Protein AF-A5ZSA5-F1 (afdb_monomer_lite)

Foldseek 3Di:
DPQPDVVVVCPDPLNVVLVVLLVVLLVLLVVLQVLLLVLAPVSDHDCQLVVLQVLLVVLVVVLVVCSVPPDDPPDDNNRSNSVSSVSSSVSSVVSNVVSVVSSVVSVVVVVVVVVVVVVVVVVVVVVVVVVVLVVQFPFDDDPPDTDGDDD

pLDDT: mean 82.94, std 18.32, range [37.09, 98.56]

Organism: NCBI:txid411459

Structure (mmCIF, N/CA/C/O backbone):
data_AF-A5ZSA5-F1
#
_entry.id   AF-A5ZSA5-F1
#
loop_
_atom_site.group_PDB
_atom_site.id
_atom_site.type_symbol
_atom_site.label_atom_id
_atom_site.label_alt_id
_atom_site.label_comp_id
_atom_site.label_asym_id
_atom_site.label_entity_id
_atom_site.label_seq_id
_atom_site.pdbx_PDB_ins_code
_atom_site.Cartn_x
_atom_site.Cartn_y
_atom_site.Cartn_z
_atom_site.occupancy
_atom_site.B_iso_or_equiv
_atom_site.auth_seq_id
_atom_site.auth_comp_id
_atom_site.auth_asym_id
_atom_site.auth_atom_id
_atom_site.pdbx_PDB_model_num
ATOM 1 N N . MET A 1 1 ? -22.362 5.582 28.182 1.00 43.69 1 MET A N 1
ATOM 2 C CA . MET A 1 1 ? -21.193 4.735 27.861 1.00 43.69 1 MET A CA 1
ATOM 3 C C . MET A 1 1 ? -20.064 5.680 27.509 1.00 43.69 1 MET A C 1
ATOM 5 O O . MET A 1 1 ? -20.300 6.542 26.676 1.00 43.69 1 MET A O 1
ATOM 9 N N . ALA A 1 2 ? -18.918 5.617 28.188 1.00 45.12 2 ALA A N 1
ATOM 10 C CA . ALA A 1 2 ? -17.779 6.454 27.816 1.00 45.12 2 ALA A CA 1
ATOM 11 C C . ALA A 1 2 ? -17.328 6.040 26.408 1.00 45.12 2 ALA A C 1
ATOM 13 O O . ALA A 1 2 ? -17.006 4.870 26.205 1.00 45.12 2 ALA A O 1
ATOM 14 N N . GLU A 1 3 ? -17.380 6.958 25.442 1.00 54.03 3 GLU A N 1
ATOM 15 C CA . GLU A 1 3 ? -16.864 6.728 24.091 1.00 54.03 3 GLU A CA 1
ATOM 16 C C . GLU A 1 3 ? -15.389 6.335 24.206 1.00 54.03 3 GLU A C 1
ATOM 18 O O . GLU A 1 3 ? -14.533 7.151 24.555 1.00 54.03 3 GLU A O 1
ATOM 23 N N . GLN A 1 4 ? -15.078 5.060 23.969 1.00 64.31 4 GLN A N 1
ATOM 24 C CA . GLN A 1 4 ? -13.696 4.614 23.861 1.00 64.31 4 GLN A CA 1
ATOM 25 C C . GLN A 1 4 ? -13.100 5.250 22.607 1.00 64.31 4 GLN A C 1
ATOM 27 O O . GLN A 1 4 ? -13.328 4.820 21.477 1.00 64.31 4 GLN A O 1
ATOM 32 N N . ASN A 1 5 ? -12.363 6.333 22.821 1.00 73.69 5 ASN A N 1
ATOM 33 C CA . ASN A 1 5 ? -11.892 7.188 21.753 1.00 73.69 5 ASN A CA 1
ATOM 34 C C . ASN A 1 5 ? -10.641 6.588 21.081 1.00 73.69 5 ASN A C 1
ATOM 36 O O . ASN A 1 5 ? -9.590 6.464 21.712 1.00 73.69 5 ASN A O 1
ATOM 40 N N . VAL A 1 6 ? -10.743 6.246 19.790 1.00 77.88 6 VAL A N 1
ATOM 41 C CA . VAL A 1 6 ? -9.621 5.772 18.950 1.00 77.88 6 VAL A CA 1
ATOM 42 C C . VAL A 1 6 ? -8.420 6.720 19.017 1.00 77.88 6 VAL A C 1
ATOM 44 O O . VAL A 1 6 ? -7.280 6.258 19.019 1.00 77.88 6 VAL A O 1
ATOM 47 N N . PHE A 1 7 ? -8.648 8.029 19.147 1.00 78.94 7 PHE A N 1
ATOM 48 C CA . PHE A 1 7 ? -7.578 9.021 19.244 1.00 78.94 7 PHE A CA 1
ATOM 49 C C . PHE A 1 7 ? -6.711 8.847 20.499 1.00 78.94 7 PHE A C 1
ATOM 51 O O . PHE A 1 7 ? -5.515 9.119 20.449 1.00 78.94 7 PHE A O 1
ATOM 58 N N . ASN A 1 8 ? -7.261 8.319 21.598 1.00 81.00 8 ASN A N 1
ATOM 59 C CA . ASN A 1 8 ? -6.469 8.028 22.797 1.00 81.00 8 ASN A CA 1
ATOM 60 C C . ASN A 1 8 ? -5.537 6.831 22.564 1.00 81.00 8 ASN A C 1
ATOM 62 O O . ASN A 1 8 ? -4.396 6.833 23.015 1.00 81.00 8 ASN A O 1
ATOM 66 N N . LEU A 1 9 ? -5.997 5.828 21.811 1.00 77.75 9 LEU A N 1
ATOM 67 C CA . LEU A 1 9 ? -5.180 4.671 21.443 1.00 77.75 9 LEU A CA 1
ATOM 68 C C . LEU A 1 9 ? -4.085 5.019 20.436 1.00 77.75 9 LEU A C 1
ATOM 70 O O . LEU A 1 9 ? -3.051 4.366 20.428 1.00 77.75 9 LEU A O 1
ATOM 74 N N . MET A 1 10 ? -4.266 6.058 19.618 1.00 75.31 10 MET A N 1
ATOM 75 C CA . MET A 1 10 ? -3.209 6.541 18.721 1.00 75.31 10 MET A CA 1
ATOM 76 C C . MET A 1 10 ? -1.975 7.063 19.466 1.00 75.31 10 MET A C 1
ATOM 78 O O . MET A 1 10 ? -0.901 7.112 18.874 1.00 75.31 10 MET A O 1
ATOM 82 N N . GLN A 1 11 ? -2.109 7.427 20.746 1.00 79.50 11 GLN A N 1
ATOM 83 C CA . GLN A 1 11 ? -0.981 7.834 21.587 1.00 79.50 11 GLN A CA 1
ATOM 84 C C . GLN A 1 11 ? -0.196 6.646 22.162 1.00 79.50 11 GLN A C 1
ATOM 86 O O . GLN A 1 11 ? 0.865 6.846 22.742 1.00 79.50 11 GLN A O 1
ATOM 91 N N . ASN A 1 12 ? -0.691 5.413 22.013 1.00 88.19 12 ASN A N 1
ATOM 92 C CA . ASN A 1 12 ? 0.064 4.221 22.377 1.00 88.19 12 ASN A CA 1
ATOM 93 C C . ASN A 1 12 ? 1.220 4.005 21.385 1.00 88.19 12 ASN A C 1
ATOM 95 O O . ASN A 1 12 ? 1.003 4.042 20.174 1.00 88.19 12 ASN A O 1
ATOM 99 N N . ASP A 1 13 ? 2.420 3.722 21.895 1.00 88.75 13 ASP A N 1
ATOM 100 C CA . ASP A 1 13 ? 3.638 3.605 21.083 1.00 88.75 13 ASP A CA 1
ATOM 101 C C . ASP A 1 13 ? 3.539 2.547 19.972 1.00 88.75 13 ASP A C 1
ATOM 103 O O . ASP A 1 13 ? 3.973 2.780 18.841 1.00 88.75 13 ASP A O 1
ATOM 107 N N . GLU A 1 14 ? 2.943 1.387 20.261 1.00 92.06 14 GLU A N 1
ATOM 108 C CA . GLU A 1 14 ? 2.824 0.288 19.298 1.00 92.06 14 GLU A CA 1
ATOM 109 C C . GLU A 1 14 ? 1.824 0.631 18.184 1.00 92.06 14 GLU A C 1
ATOM 111 O O . GLU A 1 14 ? 2.122 0.492 16.993 1.00 92.06 14 GLU A O 1
ATOM 116 N N . ILE A 1 15 ? 0.651 1.137 18.566 1.00 92.62 15 ILE A N 1
ATOM 117 C CA . ILE A 1 15 ? -0.396 1.570 17.634 1.00 92.62 15 ILE A CA 1
ATOM 118 C C . ILE A 1 15 ? 0.087 2.751 16.786 1.00 92.62 15 ILE A C 1
ATOM 120 O O . ILE A 1 15 ? -0.068 2.745 15.561 1.00 92.62 15 ILE A O 1
ATOM 124 N N . GLY A 1 16 ? 0.716 3.745 17.413 1.00 91.88 16 GLY A N 1
ATOM 125 C CA . GLY A 1 16 ? 1.298 4.903 16.742 1.00 91.88 16 GLY A CA 1
ATOM 126 C C . GLY A 1 16 ? 2.373 4.505 15.728 1.00 91.88 16 GLY A C 1
ATOM 127 O O . GLY A 1 16 ? 2.411 5.041 14.617 1.00 91.88 16 GLY A O 1
ATOM 128 N N . LEU A 1 17 ? 3.201 3.506 16.051 1.00 93.81 17 LEU A N 1
ATOM 129 C CA . LEU A 1 17 ? 4.189 2.965 15.119 1.00 93.81 17 LEU A CA 1
ATOM 130 C C . LEU A 1 17 ? 3.536 2.293 13.902 1.00 93.81 17 LEU A C 1
ATOM 132 O O . LEU A 1 17 ? 4.019 2.476 12.782 1.00 93.81 17 LEU A O 1
ATOM 136 N N . LEU A 1 18 ? 2.448 1.538 14.085 1.00 95.12 18 LEU A N 1
ATOM 137 C CA . LEU A 1 18 ? 1.712 0.920 12.975 1.00 95.12 18 LEU A CA 1
ATOM 138 C C . LEU A 1 18 ? 1.104 1.972 12.043 1.00 95.12 18 LEU A C 1
ATOM 140 O O . LEU A 1 18 ? 1.307 1.898 10.830 1.00 95.12 18 LEU A O 1
ATOM 144 N N . TRP A 1 19 ? 0.448 2.995 12.596 1.00 93.81 19 TRP A N 1
ATOM 145 C CA . TRP A 1 19 ? -0.047 4.133 11.815 1.00 93.81 19 TRP A CA 1
ATOM 146 C C . TRP A 1 19 ? 1.063 4.802 11.016 1.00 93.81 19 TRP A C 1
ATOM 148 O O . TRP A 1 19 ? 0.891 5.094 9.830 1.00 93.81 19 TRP A O 1
ATOM 158 N N . LYS A 1 20 ? 2.224 4.996 11.653 1.00 94.56 20 LYS A N 1
ATOM 159 C CA . LYS A 1 20 ? 3.392 5.579 11.001 1.00 94.56 20 LYS A CA 1
ATOM 160 C C . LYS A 1 20 ? 3.852 4.759 9.806 1.00 94.56 20 LYS A C 1
ATOM 162 O O . LYS A 1 20 ? 4.056 5.311 8.728 1.00 94.56 20 LYS A O 1
ATOM 167 N N . LYS A 1 21 ? 3.970 3.445 9.981 1.00 96.56 21 LYS A N 1
ATOM 168 C CA . LYS A 1 21 ? 4.345 2.529 8.900 1.00 96.56 21 LYS A CA 1
ATOM 169 C C . LYS A 1 21 ? 3.342 2.569 7.746 1.00 96.56 21 LYS A C 1
ATOM 171 O O . LYS A 1 21 ? 3.770 2.658 6.600 1.00 96.56 21 LYS A O 1
ATOM 176 N N . ILE A 1 22 ? 2.041 2.561 8.045 1.00 97.50 22 ILE A N 1
ATOM 177 C CA . ILE A 1 22 ? 0.961 2.620 7.048 1.00 97.50 22 ILE A CA 1
ATOM 178 C C . ILE A 1 22 ? 1.081 3.876 6.184 1.00 97.50 22 ILE A C 1
ATOM 180 O O . ILE A 1 22 ? 1.236 3.760 4.971 1.00 97.50 22 ILE A O 1
ATOM 184 N N . TYR A 1 23 ? 1.077 5.078 6.777 1.00 95.38 23 TYR A N 1
ATOM 185 C CA . TYR A 1 23 ? 1.074 6.296 5.959 1.00 95.38 23 TYR A CA 1
ATOM 186 C C . TYR A 1 23 ? 2.393 6.488 5.199 1.00 95.38 23 TYR A C 1
ATOM 188 O O . TYR A 1 23 ? 2.390 7.017 4.088 1.00 95.38 23 TYR A O 1
ATOM 196 N N . GLN A 1 24 ? 3.529 6.081 5.780 1.00 97.38 24 GLN A N 1
ATOM 197 C CA . GLN A 1 24 ? 4.828 6.186 5.112 1.00 97.38 24 GLN A CA 1
ATOM 198 C C . GLN A 1 24 ? 4.891 5.277 3.888 1.00 97.38 24 GLN A C 1
ATOM 200 O O . GLN A 1 24 ? 5.410 5.680 2.845 1.00 97.38 24 GLN A O 1
ATOM 205 N N . LEU A 1 25 ? 4.366 4.059 4.015 1.00 97.75 25 LEU A N 1
ATOM 206 C CA . LEU A 1 25 ? 4.335 3.100 2.924 1.00 97.75 25 LEU A CA 1
ATOM 207 C C . LEU A 1 25 ? 3.351 3.526 1.836 1.00 97.75 25 LEU A C 1
ATOM 209 O O . LEU A 1 25 ? 3.712 3.504 0.663 1.00 97.75 25 LEU A O 1
ATOM 213 N N . HIS A 1 26 ? 2.180 4.028 2.224 1.00 98.06 26 HIS A N 1
ATOM 214 C CA . HIS A 1 26 ? 1.196 4.584 1.301 1.00 98.06 26 HIS A CA 1
ATOM 215 C C . HIS A 1 26 ? 1.781 5.722 0.454 1.00 98.06 26 HIS A C 1
ATOM 217 O O . HIS A 1 26 ? 1.684 5.707 -0.772 1.00 98.06 26 HIS A O 1
ATOM 223 N N . GLN A 1 27 ? 2.458 6.691 1.085 1.00 97.50 27 GLN A N 1
ATOM 224 C CA . GLN A 1 27 ? 3.083 7.807 0.364 1.00 97.50 27 GLN A CA 1
ATOM 225 C C . GLN A 1 27 ? 4.126 7.329 -0.651 1.00 97.50 27 GLN A C 1
ATOM 227 O O . GLN A 1 27 ? 4.131 7.793 -1.790 1.00 97.50 27 GLN A O 1
ATOM 232 N N . LYS A 1 28 ? 4.988 6.382 -0.261 1.00 97.00 28 LYS A N 1
ATOM 233 C CA . LYS A 1 28 ? 5.992 5.810 -1.170 1.00 97.00 28 LYS A CA 1
ATOM 234 C C . LYS A 1 28 ? 5.350 5.051 -2.327 1.00 97.00 28 LYS A C 1
ATOM 236 O O . LYS A 1 28 ? 5.752 5.245 -3.469 1.00 97.00 28 LYS A O 1
ATOM 241 N N . THR A 1 29 ? 4.346 4.229 -2.033 1.00 97.44 29 THR A N 1
ATOM 242 C CA . THR A 1 29 ? 3.610 3.452 -3.038 1.00 97.44 29 THR A CA 1
ATOM 243 C C . THR A 1 29 ? 2.954 4.373 -4.054 1.00 97.44 29 THR A C 1
ATOM 245 O O . THR A 1 29 ? 3.126 4.172 -5.249 1.00 97.44 29 THR A O 1
ATOM 248 N N . LYS A 1 30 ? 2.305 5.451 -3.600 1.00 95.62 30 LYS A N 1
ATOM 249 C CA . LYS A 1 30 ? 1.691 6.447 -4.482 1.00 95.62 30 LYS A CA 1
ATOM 250 C C . LYS A 1 30 ? 2.700 7.108 -5.422 1.00 95.62 30 LYS A C 1
ATOM 252 O O . LYS A 1 30 ? 2.401 7.273 -6.597 1.00 95.62 30 LYS A O 1
ATOM 257 N N . ILE A 1 31 ? 3.887 7.466 -4.924 1.00 96.06 31 ILE A N 1
ATOM 258 C CA . ILE A 1 31 ? 4.955 8.023 -5.770 1.00 96.06 31 ILE A CA 1
ATOM 259 C C . ILE A 1 31 ? 5.342 7.011 -6.852 1.00 96.06 31 ILE A C 1
ATOM 261 O O . ILE A 1 31 ? 5.385 7.364 -8.024 1.00 96.06 31 ILE A O 1
ATOM 265 N N . TYR A 1 32 ? 5.576 5.751 -6.477 1.00 95.62 32 TYR A N 1
ATOM 266 C CA . TYR A 1 32 ? 5.956 4.714 -7.439 1.00 95.62 32 TYR A CA 1
ATOM 267 C C . TYR A 1 32 ? 4.852 4.419 -8.450 1.00 95.62 32 TYR A C 1
ATOM 269 O O . TYR A 1 32 ? 5.163 4.197 -9.614 1.00 95.62 32 TYR A O 1
ATOM 277 N N . LEU A 1 33 ? 3.588 4.445 -8.024 1.00 94.38 33 LEU A N 1
ATOM 278 C CA . LEU A 1 33 ? 2.442 4.179 -8.883 1.00 94.38 33 LEU A CA 1
ATOM 279 C C . LEU A 1 33 ? 2.321 5.251 -9.963 1.00 94.38 33 LEU A C 1
ATOM 281 O O . LEU A 1 33 ? 2.298 4.912 -11.138 1.00 94.38 33 LEU A O 1
ATOM 285 N N . LEU A 1 34 ? 2.359 6.528 -9.570 1.00 92.88 34 LEU A N 1
ATOM 286 C CA . LEU A 1 34 ? 2.307 7.651 -10.509 1.00 92.88 34 LEU A CA 1
ATOM 287 C C . LEU A 1 34 ? 3.482 7.611 -11.492 1.00 92.88 34 LEU A C 1
ATOM 289 O O . LEU A 1 34 ? 3.291 7.727 -12.697 1.00 92.88 34 LEU A O 1
ATOM 293 N N . THR A 1 35 ? 4.700 7.370 -10.997 1.00 93.94 35 THR A N 1
ATOM 294 C CA . THR A 1 35 ? 5.876 7.236 -11.868 1.00 93.94 35 THR A CA 1
ATOM 295 C C . THR A 1 35 ? 5.753 6.040 -12.818 1.00 93.94 35 THR A C 1
ATOM 297 O O . THR A 1 35 ? 6.177 6.117 -13.968 1.00 93.94 35 THR A O 1
ATOM 300 N N . ALA A 1 36 ? 5.186 4.921 -12.367 1.00 92.88 36 ALA A N 1
ATOM 301 C CA . ALA A 1 36 ? 4.992 3.747 -13.210 1.00 92.88 36 ALA A CA 1
ATOM 302 C C . ALA A 1 36 ? 3.933 3.983 -14.296 1.00 92.88 36 ALA A C 1
ATOM 304 O O . ALA A 1 36 ? 4.159 3.560 -15.429 1.00 92.88 36 ALA A O 1
ATOM 305 N N . GLU A 1 37 ? 2.842 4.683 -13.968 1.00 91.25 37 GLU A N 1
ATOM 306 C CA . GLU A 1 37 ? 1.796 5.106 -14.907 1.00 91.25 37 GLU A CA 1
ATOM 307 C C . GLU A 1 37 ? 2.365 6.038 -15.985 1.00 91.25 37 GLU A C 1
ATOM 309 O O . GLU A 1 37 ? 2.190 5.765 -17.173 1.00 91.25 37 GLU A O 1
ATOM 314 N N . GLU A 1 38 ? 3.123 7.068 -15.592 1.00 90.44 38 GLU A N 1
ATOM 315 C CA . GLU A 1 38 ? 3.771 8.028 -16.504 1.00 90.44 38 GLU A CA 1
ATOM 316 C C . GLU A 1 38 ? 4.733 7.366 -17.503 1.00 90.44 38 GLU A C 1
ATOM 318 O O . GLU A 1 38 ? 4.873 7.819 -18.638 1.00 90.44 38 GLU A O 1
ATOM 323 N N . ILE A 1 39 ? 5.431 6.311 -17.072 1.00 90.44 39 ILE A N 1
ATOM 324 C CA . ILE A 1 39 ? 6.447 5.610 -17.872 1.00 90.44 39 ILE A CA 1
ATOM 325 C C . ILE A 1 39 ? 5.834 4.474 -18.712 1.00 90.44 39 ILE A C 1
ATOM 327 O O . ILE A 1 39 ? 6.482 3.960 -19.630 1.00 90.44 39 ILE A O 1
ATOM 331 N N . SER A 1 40 ? 4.608 4.049 -18.405 1.00 87.81 40 SER A N 1
ATOM 332 C CA . SER A 1 40 ? 3.923 3.008 -19.168 1.00 87.81 40 SER A CA 1
ATOM 333 C C . SER A 1 40 ? 3.555 3.523 -20.565 1.00 87.81 40 SER A C 1
ATOM 335 O O . SER A 1 40 ? 2.972 4.594 -20.713 1.00 87.81 40 SER A O 1
ATOM 337 N N . GLU A 1 41 ? 3.897 2.769 -21.614 1.00 71.19 41 GLU A N 1
ATOM 338 C CA . GLU A 1 41 ? 3.744 3.238 -23.003 1.00 71.19 41 GLU A CA 1
ATOM 339 C C . GLU A 1 41 ? 2.281 3.500 -23.399 1.00 71.19 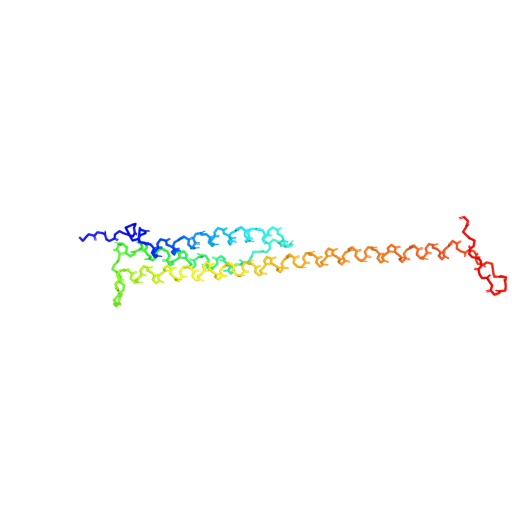41 GLU A C 1
ATOM 341 O O . GLU A 1 41 ? 2.014 4.388 -24.207 1.00 71.19 41 GLU A O 1
ATOM 346 N N . ASN A 1 42 ? 1.335 2.765 -22.803 1.00 76.81 42 ASN A N 1
ATOM 347 C CA . ASN A 1 42 ? -0.094 2.869 -23.109 1.00 76.81 42 ASN A CA 1
ATOM 348 C C . ASN A 1 42 ? -0.894 3.667 -22.065 1.00 76.81 42 ASN A C 1
ATOM 350 O O . ASN A 1 42 ? -2.113 3.770 -22.194 1.00 76.81 42 ASN A O 1
ATOM 354 N N . GLY A 1 43 ? -0.247 4.196 -21.019 1.00 69.31 43 GLY A N 1
ATOM 355 C CA . GLY A 1 43 ? -0.963 4.750 -19.864 1.00 69.31 43 GLY A CA 1
ATOM 356 C C . GLY A 1 43 ? -1.783 3.692 -19.114 1.00 69.31 43 GLY A C 1
ATOM 357 O O . GLY A 1 43 ? -2.840 4.003 -18.564 1.00 69.31 43 GLY A O 1
ATOM 358 N N . ASP A 1 44 ? -1.334 2.434 -19.140 1.00 76.75 44 ASP A N 1
ATOM 359 C CA . ASP A 1 44 ? -2.011 1.327 -18.470 1.00 76.75 44 ASP A CA 1
ATOM 360 C C . ASP A 1 44 ? -1.948 1.538 -16.954 1.00 76.75 44 ASP A C 1
ATOM 362 O O . ASP A 1 44 ? -0.877 1.768 -16.400 1.00 76.75 44 ASP A O 1
ATOM 366 N N . ALA A 1 45 ? -3.084 1.420 -16.266 1.00 78.75 45 ALA A N 1
ATOM 367 C CA . ALA A 1 45 ? -3.137 1.492 -14.809 1.00 78.75 45 ALA A CA 1
ATOM 368 C C . ALA A 1 45 ? -3.153 0.084 -14.203 1.00 78.75 45 ALA A C 1
ATOM 370 O O . ALA A 1 45 ? -4.018 -0.742 -14.521 1.00 78.75 45 ALA A O 1
ATOM 371 N N . LEU A 1 46 ? -2.235 -0.194 -13.275 1.00 86.38 46 LEU A N 1
ATOM 372 C CA . LEU A 1 46 ? -2.275 -1.435 -12.510 1.00 86.38 46 LEU A CA 1
ATOM 373 C C . LEU A 1 46 ? -3.349 -1.329 -11.417 1.00 86.38 46 LEU A C 1
ATOM 375 O O . LEU A 1 46 ? -3.178 -0.662 -10.401 1.00 86.38 46 LEU A O 1
ATOM 379 N N . ILE A 1 47 ? -4.472 -2.021 -11.615 1.00 91.81 47 ILE A N 1
ATOM 380 C CA . ILE A 1 47 ? -5.627 -1.972 -10.695 1.00 91.81 47 ILE A CA 1
ATOM 381 C C . ILE A 1 47 ? -5.317 -2.630 -9.340 1.00 91.81 47 ILE A C 1
ATOM 383 O O . ILE A 1 47 ? -5.923 -2.293 -8.322 1.00 91.81 47 ILE A O 1
ATOM 387 N N . GLN A 1 48 ? -4.376 -3.573 -9.307 1.00 93.88 48 GLN A N 1
ATOM 388 C CA . GLN A 1 48 ? -4.105 -4.388 -8.127 1.00 93.88 48 GLN A CA 1
ATOM 389 C C . GLN A 1 48 ? -3.639 -3.553 -6.905 1.00 93.88 48 GLN A C 1
ATOM 391 O O . GLN A 1 48 ? -4.283 -3.669 -5.861 1.00 93.88 48 GLN A O 1
ATOM 396 N N . PRO A 1 49 ? -2.661 -2.627 -7.006 1.00 95.19 49 PRO A N 1
ATOM 397 C CA . PRO A 1 49 ? -2.344 -1.679 -5.933 1.00 95.19 49 PRO A CA 1
ATOM 398 C C . PRO A 1 49 ? -3.540 -0.855 -5.439 1.00 95.19 49 PRO A C 1
ATOM 400 O O . PRO A 1 49 ? -3.704 -0.666 -4.235 1.00 95.19 49 PRO A O 1
ATOM 403 N N . LEU A 1 50 ? -4.422 -0.404 -6.341 1.00 93.69 50 LEU A N 1
ATOM 404 C CA . LEU A 1 50 ? -5.613 0.373 -5.970 1.00 93.69 50 LEU A CA 1
ATOM 405 C C . LEU A 1 50 ? -6.606 -0.458 -5.151 1.00 93.69 50 LEU A C 1
ATOM 407 O O . LEU A 1 50 ? -7.183 0.032 -4.178 1.00 93.69 50 LEU A O 1
ATOM 411 N N . LYS A 1 51 ? -6.793 -1.729 -5.523 1.00 96.50 51 LYS A N 1
ATOM 412 C CA . LYS A 1 51 ? -7.603 -2.678 -4.753 1.00 96.50 51 LYS A CA 1
ATOM 413 C C . LYS A 1 51 ? -7.023 -2.873 -3.350 1.00 96.50 51 LYS A C 1
ATOM 415 O O . LYS A 1 51 ? -7.775 -2.821 -2.383 1.00 96.50 51 LYS A O 1
ATOM 420 N N . GLU A 1 52 ? -5.712 -3.065 -3.231 1.00 98.12 52 GLU A N 1
ATOM 421 C CA . GLU A 1 52 ? -5.066 -3.249 -1.928 1.00 98.12 52 GLU A CA 1
ATOM 422 C C . GLU A 1 52 ? -5.154 -1.975 -1.061 1.00 98.12 52 GLU A C 1
ATOM 424 O O . GLU A 1 52 ? -5.474 -2.073 0.121 1.00 98.12 52 GLU A O 1
ATOM 429 N N . HIS A 1 53 ? -5.001 -0.772 -1.629 1.00 97.19 53 HIS A N 1
ATOM 430 C CA . HIS A 1 53 ? -5.249 0.483 -0.900 1.00 97.19 53 HIS A CA 1
ATOM 431 C C . HIS A 1 53 ? -6.696 0.606 -0.403 1.00 97.19 53 HIS A C 1
ATOM 433 O O . HIS A 1 53 ? -6.926 1.052 0.723 1.00 97.19 53 HIS A O 1
ATOM 439 N N . ARG A 1 54 ? -7.681 0.188 -1.209 1.00 97.50 54 ARG A N 1
ATOM 440 C CA . ARG A 1 54 ? -9.086 0.142 -0.777 1.00 97.50 54 ARG A CA 1
ATOM 441 C C . ARG A 1 54 ? -9.269 -0.822 0.396 1.00 97.50 54 ARG A C 1
ATOM 443 O O . ARG A 1 54 ? -9.888 -0.452 1.387 1.00 97.50 54 ARG A O 1
ATOM 450 N N . ASP A 1 55 ? -8.713 -2.027 0.310 1.00 98.31 55 ASP A N 1
ATOM 451 C CA . ASP A 1 55 ? -8.833 -3.023 1.379 1.00 98.31 55 ASP A CA 1
ATOM 452 C C . ASP A 1 55 ? -8.138 -2.541 2.675 1.00 98.31 55 ASP A C 1
ATOM 454 O O . ASP A 1 55 ? -8.661 -2.733 3.777 1.00 98.31 55 ASP A O 1
ATOM 458 N N . ALA A 1 56 ? -7.007 -1.830 2.565 1.00 98.31 56 ALA A N 1
ATOM 459 C CA . ALA A 1 56 ? -6.368 -1.157 3.699 1.00 98.31 56 ALA A CA 1
ATOM 460 C C . ALA A 1 56 ? -7.276 -0.080 4.318 1.00 98.31 56 ALA A C 1
ATOM 462 O O . ALA A 1 56 ? -7.435 -0.020 5.543 1.00 98.31 56 ALA A O 1
ATOM 463 N N . TYR A 1 57 ? -7.901 0.745 3.475 1.00 97.88 57 TYR A N 1
ATOM 464 C CA . TYR A 1 57 ? -8.844 1.774 3.902 1.00 97.88 57 TYR A CA 1
ATOM 465 C C . TYR A 1 57 ? -10.067 1.177 4.610 1.00 97.88 57 TYR A C 1
ATOM 467 O O . TYR A 1 57 ? -10.461 1.678 5.662 1.00 97.88 57 TYR A O 1
ATOM 475 N N . ASP A 1 58 ? -10.612 0.061 4.126 1.00 98.06 58 ASP A N 1
ATOM 476 C CA . ASP A 1 58 ? -11.732 -0.627 4.776 1.00 98.06 58 ASP A CA 1
ATOM 477 C C . ASP A 1 58 ? -11.384 -1.071 6.204 1.00 98.06 58 ASP A C 1
ATOM 479 O O . ASP A 1 58 ? -12.200 -0.942 7.123 1.00 98.06 58 ASP A O 1
ATOM 483 N N . HIS A 1 59 ? -10.160 -1.555 6.432 1.00 97.38 59 HIS A N 1
ATOM 484 C CA . HIS A 1 59 ? -9.683 -1.877 7.779 1.00 97.38 59 HIS A CA 1
ATOM 485 C C . HIS A 1 59 ? -9.574 -0.643 8.679 1.00 97.38 59 HIS A C 1
ATOM 487 O O . HIS A 1 59 ? -9.959 -0.705 9.850 1.00 97.38 59 HIS A O 1
ATOM 493 N N . ILE A 1 60 ? -9.124 0.488 8.135 1.00 95.38 60 ILE A N 1
ATOM 494 C CA . ILE A 1 60 ? -9.095 1.770 8.847 1.00 95.38 60 ILE A CA 1
ATOM 495 C C . ILE A 1 60 ? -10.516 2.224 9.205 1.00 95.38 60 ILE A C 1
ATOM 497 O O . ILE A 1 60 ? -10.784 2.571 10.354 1.00 95.38 60 ILE A O 1
ATOM 501 N N . VAL A 1 61 ? -11.463 2.159 8.271 1.00 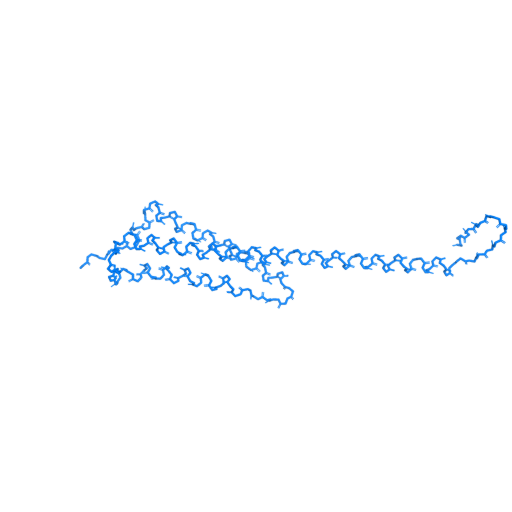94.94 61 VAL A N 1
ATOM 502 C CA . VAL A 1 61 ? -12.862 2.531 8.527 1.00 94.94 61 VAL A CA 1
ATOM 503 C C . VAL A 1 61 ? -13.486 1.638 9.604 1.00 94.94 61 VAL A C 1
ATOM 505 O O . VAL A 1 61 ? -14.222 2.137 10.454 1.00 94.94 61 VAL A O 1
ATOM 508 N N . ARG A 1 62 ? -13.158 0.339 9.650 1.00 93.38 62 ARG A N 1
ATOM 509 C CA . ARG A 1 62 ? -13.637 -0.582 10.704 1.00 93.38 62 ARG A CA 1
ATOM 510 C C . ARG A 1 62 ? -13.174 -0.189 12.109 1.00 93.38 62 ARG A C 1
ATOM 512 O O . ARG A 1 62 ? -13.948 -0.360 13.049 1.00 93.38 62 ARG A O 1
ATOM 519 N N . ILE A 1 63 ? -11.960 0.345 12.248 1.00 92.38 63 ILE A N 1
ATOM 520 C CA . ILE A 1 63 ? -11.418 0.873 13.514 1.00 92.38 63 ILE A CA 1
ATOM 521 C C . ILE A 1 63 ? -12.246 2.071 13.986 1.00 92.38 63 ILE A C 1
ATOM 523 O O . ILE A 1 63 ? -12.655 2.140 15.143 1.00 92.38 63 ILE A O 1
ATOM 527 N N . PHE A 1 64 ? -12.549 3.005 13.085 1.00 90.12 64 PHE A N 1
ATOM 528 C CA . PHE A 1 64 ? -13.375 4.160 13.435 1.00 90.12 64 PHE A CA 1
ATOM 529 C C . PHE A 1 64 ? -14.835 3.776 13.671 1.00 90.12 64 PHE A C 1
ATOM 531 O O . PHE A 1 64 ? -15.469 4.325 14.561 1.00 90.12 64 PHE A O 1
ATOM 538 N N . ALA A 1 65 ? -15.372 2.790 12.953 1.00 89.88 65 ALA A N 1
ATOM 539 C CA . ALA A 1 65 ? -16.730 2.306 13.180 1.00 89.88 65 ALA A CA 1
ATOM 540 C C . ALA A 1 65 ? -16.907 1.663 14.568 1.00 89.88 65 ALA A C 1
ATOM 542 O O . ALA A 1 65 ? -18.004 1.728 15.125 1.00 89.88 65 ALA A O 1
ATOM 543 N N . SER A 1 66 ? -15.854 1.082 15.159 1.00 87.50 66 SER A N 1
ATOM 544 C CA . S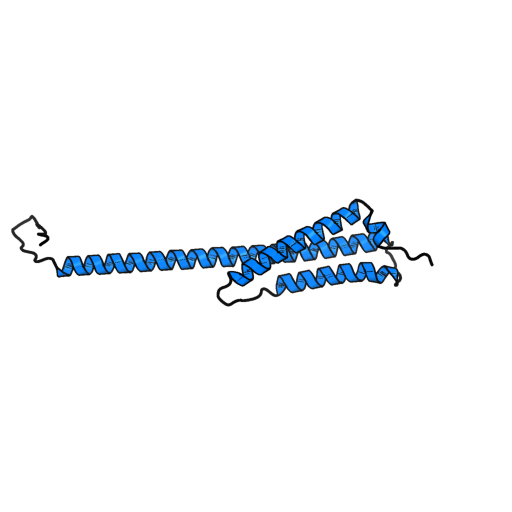ER A 1 66 ? -15.929 0.508 16.510 1.00 87.50 66 SER A CA 1
ATOM 545 C C . SER A 1 66 ? -16.019 1.538 17.642 1.00 87.50 66 SER A C 1
ATOM 547 O O . SER A 1 66 ? -16.238 1.147 18.781 1.00 87.50 66 SER A O 1
ATOM 549 N N . THR A 1 67 ? -15.917 2.845 17.367 1.00 83.56 67 THR A N 1
ATOM 550 C CA . THR A 1 67 ? -16.223 3.875 18.383 1.00 83.56 67 THR A CA 1
ATOM 551 C C . THR A 1 67 ? -17.719 3.968 18.674 1.00 83.56 67 THR A C 1
ATOM 553 O O . THR A 1 67 ? -18.117 4.292 19.789 1.00 83.56 67 THR A O 1
ATOM 556 N N . THR A 1 68 ? -18.551 3.663 17.674 1.00 81.06 68 THR A N 1
ATOM 557 C CA . THR A 1 68 ? -20.020 3.731 17.756 1.00 81.06 68 THR A CA 1
ATOM 558 C C . THR A 1 68 ? -20.667 2.350 17.839 1.00 81.06 68 THR A C 1
ATOM 560 O O . THR A 1 68 ? -21.804 2.225 18.294 1.00 81.06 68 THR A O 1
ATOM 563 N N . LYS A 1 69 ? -19.957 1.298 17.413 1.00 78.94 69 LYS A N 1
ATOM 564 C CA . LYS A 1 69 ? -20.424 -0.094 17.405 1.00 78.94 69 LYS A CA 1
ATOM 565 C C . LYS A 1 69 ? -19.625 -0.948 18.383 1.00 78.94 69 LYS A C 1
ATOM 567 O O . LYS A 1 69 ? -18.421 -0.778 18.522 1.00 78.94 69 LYS A O 1
ATOM 572 N N . LYS A 1 70 ? -20.284 -1.928 19.008 1.00 81.56 70 LYS A N 1
ATOM 573 C CA . LYS A 1 70 ? -19.609 -2.909 19.869 1.00 81.56 70 LYS A CA 1
ATOM 574 C C . LYS A 1 70 ? -18.632 -3.748 19.036 1.00 81.56 70 LYS A C 1
ATOM 576 O O . LYS A 1 70 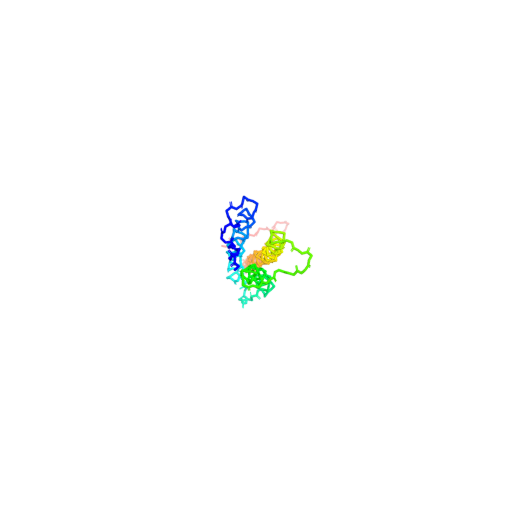? -18.980 -4.190 17.940 1.00 81.56 70 LYS A O 1
ATOM 581 N N . VAL A 1 71 ? -17.430 -3.974 19.565 1.00 86.62 71 VAL A N 1
ATOM 582 C CA . VAL A 1 71 ? -16.475 -4.919 18.970 1.00 86.62 71 VAL A CA 1
ATOM 583 C C . VAL A 1 71 ? -17.051 -6.343 18.960 1.00 86.62 71 VAL A C 1
ATOM 585 O O . VAL A 1 71 ? -17.867 -6.666 19.832 1.00 86.62 71 VAL A O 1
ATOM 588 N N . PRO A 1 72 ? -16.667 -7.189 17.984 1.00 87.19 72 PRO A N 1
ATOM 589 C CA . PRO A 1 72 ? -17.115 -8.579 17.924 1.00 87.19 72 PRO A CA 1
ATOM 590 C C . PRO A 1 72 ? -16.824 -9.349 19.217 1.00 87.19 72 PRO A C 1
ATOM 592 O O . PRO A 1 72 ? -15.835 -9.083 19.903 1.00 87.19 72 PRO A O 1
ATOM 595 N N . GLU A 1 73 ? -17.671 -10.329 19.535 1.00 86.06 73 GLU A N 1
ATOM 596 C CA . GLU A 1 73 ? -17.451 -11.206 20.688 1.00 86.06 73 GLU A CA 1
ATOM 597 C C . GLU A 1 73 ? -16.120 -11.960 20.561 1.00 86.06 73 GLU A C 1
ATOM 599 O O . GLU A 1 73 ? -15.735 -12.396 19.476 1.00 86.06 73 GLU A O 1
ATOM 604 N N . GLY A 1 74 ? -15.399 -12.084 21.678 1.00 84.50 74 GLY A N 1
ATOM 605 C CA . GLY A 1 74 ? -14.076 -12.715 21.724 1.00 84.50 74 GLY A CA 1
ATOM 606 C C . GLY A 1 74 ? -12.890 -11.774 21.490 1.00 84.50 74 GLY A C 1
ATOM 607 O O . GLY A 1 74 ? -11.754 -12.221 21.619 1.00 84.50 74 GLY A O 1
ATOM 608 N N . TYR A 1 75 ? -13.125 -10.487 21.210 1.00 84.56 75 TYR A N 1
ATOM 609 C CA . TYR A 1 75 ? -12.069 -9.476 21.099 1.00 84.56 75 TYR A CA 1
ATOM 610 C C . TYR A 1 75 ? -12.179 -8.417 22.197 1.00 84.56 75 TYR A C 1
ATOM 612 O O . TYR A 1 75 ? -13.259 -7.884 22.457 1.00 84.56 75 TYR A O 1
ATOM 620 N N . ASP A 1 76 ? -11.046 -8.058 22.804 1.00 89.00 76 ASP A N 1
ATOM 621 C CA . ASP A 1 76 ? -10.939 -6.797 23.534 1.00 89.00 76 ASP A CA 1
ATOM 622 C C . ASP A 1 76 ? -10.719 -5.630 22.554 1.00 89.00 76 ASP A C 1
ATOM 624 O O . ASP A 1 76 ? -10.310 -5.812 21.403 1.00 89.00 76 ASP A O 1
ATOM 628 N N . TYR A 1 77 ? -11.011 -4.409 23.004 1.00 87.62 77 TYR A N 1
ATOM 629 C CA . TYR A 1 77 ? -10.938 -3.231 22.142 1.00 87.62 77 TYR A CA 1
ATOM 630 C C . TYR A 1 77 ? -9.522 -3.011 21.591 1.00 87.62 77 TYR A C 1
ATOM 632 O O . TYR A 1 77 ? -9.370 -2.748 20.404 1.00 87.62 77 TYR A O 1
ATOM 640 N N . TYR A 1 78 ? -8.475 -3.184 22.402 1.00 89.44 78 TYR A N 1
ATOM 641 C CA . TYR A 1 78 ? -7.095 -2.975 21.959 1.00 89.44 78 TYR A CA 1
ATOM 642 C C . TYR A 1 78 ? -6.685 -3.988 20.884 1.00 89.44 78 TYR A C 1
ATOM 644 O O . TYR A 1 78 ? -6.196 -3.591 19.822 1.00 89.44 78 TYR A O 1
ATOM 652 N N . SER A 1 79 ? -6.924 -5.284 21.118 1.00 91.25 79 SER A N 1
ATOM 653 C CA . SER A 1 79 ? -6.581 -6.332 20.147 1.00 91.25 79 SER A CA 1
ATOM 654 C C . SER A 1 79 ? -7.355 -6.192 18.838 1.00 91.25 79 SER A C 1
ATOM 656 O O . SER A 1 79 ? -6.787 -6.412 17.765 1.00 91.25 79 SER A O 1
ATOM 658 N N . TYR A 1 80 ? -8.614 -5.747 18.893 1.00 92.31 80 TYR A N 1
ATOM 659 C CA . TYR A 1 80 ? -9.406 -5.469 17.698 1.00 92.31 80 TYR A CA 1
ATOM 660 C C . TYR A 1 80 ? -8.802 -4.343 16.845 1.00 92.31 80 TYR A C 1
ATOM 662 O O . TYR A 1 80 ? -8.685 -4.485 15.623 1.00 92.31 80 TYR A O 1
ATOM 670 N N . ILE A 1 81 ? -8.390 -3.232 17.469 1.00 92.25 81 ILE A N 1
ATOM 671 C CA . ILE A 1 81 ? -7.773 -2.107 16.751 1.00 92.25 81 ILE A CA 1
ATOM 672 C C . ILE A 1 81 ? -6.418 -2.520 16.176 1.00 92.25 81 ILE A C 1
ATOM 674 O O . ILE A 1 81 ? -6.188 -2.350 14.977 1.00 92.25 81 ILE A O 1
ATOM 678 N N . LYS A 1 82 ? -5.552 -3.127 16.997 1.00 93.69 82 LYS A N 1
ATOM 679 C CA . LYS A 1 82 ? -4.233 -3.606 16.567 1.00 93.69 82 LYS A CA 1
ATOM 680 C C . LYS A 1 82 ? -4.341 -4.573 15.387 1.00 93.69 82 LYS A C 1
ATOM 682 O O . LYS A 1 82 ? -3.692 -4.360 14.367 1.00 93.69 82 LYS A O 1
ATOM 687 N N . GLY A 1 83 ? -5.219 -5.571 15.478 1.00 95.19 83 GLY A N 1
ATOM 688 C CA . GLY A 1 83 ? -5.394 -6.565 14.421 1.00 95.19 83 GLY A CA 1
ATOM 689 C C . GLY A 1 83 ? -5.918 -5.977 13.106 1.00 95.19 83 GLY A C 1
ATOM 690 O O . GLY A 1 83 ? -5.555 -6.452 12.031 1.00 95.19 83 GLY A O 1
ATOM 691 N N . ASN A 1 84 ? -6.745 -4.928 13.148 1.00 96.25 84 ASN A N 1
ATOM 692 C CA . 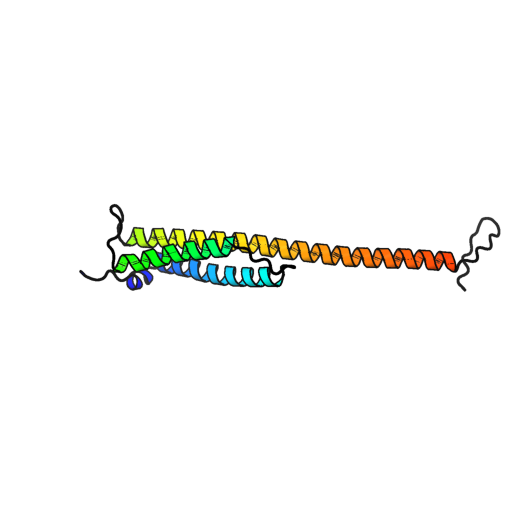ASN A 1 84 ? -7.150 -4.225 11.926 1.00 96.25 84 ASN A CA 1
ATOM 693 C C . ASN A 1 84 ? -6.016 -3.365 11.349 1.00 96.25 84 ASN A C 1
ATOM 695 O O . ASN A 1 84 ? -5.869 -3.325 10.130 1.00 96.25 84 ASN A O 1
ATOM 699 N N . LEU A 1 85 ? -5.185 -2.734 12.186 1.00 96.19 85 LEU A N 1
ATOM 700 C CA . LEU A 1 85 ? -4.015 -1.983 11.715 1.00 96.19 85 LEU A CA 1
ATOM 701 C C . LEU A 1 85 ? -2.959 -2.882 11.083 1.00 96.19 85 LEU A C 1
ATOM 703 O O . LEU A 1 85 ? -2.419 -2.541 10.036 1.00 96.19 85 LEU A O 1
ATOM 707 N N . GLU A 1 86 ? -2.686 -4.042 11.671 1.00 97.69 86 GLU A N 1
ATOM 708 C CA . GLU A 1 86 ? -1.764 -5.023 11.092 1.00 97.69 86 GLU A CA 1
ATOM 709 C C . GLU A 1 86 ? -2.254 -5.506 9.722 1.00 97.69 86 GLU A C 1
ATOM 711 O O . GLU A 1 86 ? -1.465 -5.609 8.780 1.00 97.69 86 GLU A O 1
ATOM 716 N N . LYS A 1 87 ? -3.568 -5.725 9.572 1.00 98.19 87 LYS A N 1
ATOM 717 C CA . LYS A 1 87 ? -4.173 -6.058 8.275 1.00 98.19 87 LYS A CA 1
ATOM 718 C C . LYS A 1 87 ? -4.050 -4.909 7.278 1.00 98.19 87 LYS A C 1
ATOM 720 O O . LYS A 1 87 ? -3.608 -5.150 6.157 1.00 98.19 87 LYS A O 1
ATOM 725 N N . ALA A 1 88 ? -4.372 -3.678 7.680 1.00 98.44 88 ALA A N 1
ATOM 726 C CA . ALA A 1 88 ? -4.218 -2.494 6.832 1.00 98.44 88 ALA A CA 1
ATOM 727 C C . ALA A 1 88 ? -2.767 -2.322 6.359 1.00 98.44 88 ALA A C 1
ATOM 729 O O . ALA A 1 88 ? -2.516 -2.146 5.170 1.00 98.44 88 ALA A O 1
ATOM 730 N N . TYR A 1 89 ? -1.803 -2.470 7.270 1.00 98.38 89 TYR A N 1
ATOM 731 C CA . TYR A 1 89 ? -0.382 -2.458 6.937 1.00 98.38 89 TYR A CA 1
ATOM 732 C C . TYR A 1 89 ? -0.013 -3.567 5.946 1.00 98.38 89 TYR A C 1
ATOM 734 O O . TYR A 1 89 ? 0.709 -3.314 4.988 1.00 98.38 89 TYR A O 1
ATOM 742 N N . GLY A 1 90 ? -0.537 -4.782 6.128 1.00 98.44 90 GLY A N 1
ATOM 743 C CA . GLY A 1 90 ? -0.308 -5.891 5.203 1.00 98.44 90 GLY A CA 1
ATOM 744 C C . GLY A 1 90 ? -0.852 -5.647 3.790 1.00 98.44 90 GLY A C 1
ATOM 745 O O . GLY A 1 90 ? -0.269 -6.146 2.828 1.00 98.44 90 GLY A O 1
ATOM 746 N N . HIS A 1 91 ? -1.945 -4.895 3.653 1.00 98.56 91 HIS A N 1
ATOM 747 C CA . HIS A 1 91 ? -2.485 -4.472 2.358 1.00 98.56 91 HIS A CA 1
ATOM 748 C C . HIS A 1 91 ? -1.629 -3.373 1.712 1.00 98.56 91 HIS A C 1
ATOM 750 O O . HIS A 1 91 ? -1.238 -3.512 0.557 1.00 98.56 91 HIS A O 1
ATOM 756 N N . GLU A 1 92 ? -1.233 -2.344 2.467 1.00 98.38 92 GLU A N 1
ATOM 757 C CA . GLU A 1 92 ? -0.284 -1.319 1.994 1.00 98.38 92 GLU A CA 1
ATOM 758 C C . GLU A 1 92 ? 1.060 -1.926 1.566 1.00 98.38 92 GLU A C 1
ATOM 760 O O . GLU A 1 92 ? 1.667 -1.507 0.582 1.00 98.38 92 GLU A O 1
ATOM 765 N N . TYR A 1 93 ? 1.515 -2.960 2.275 1.00 97.94 93 TYR A N 1
ATOM 766 C CA . TYR A 1 93 ? 2.731 -3.688 1.932 1.00 97.94 93 TYR A CA 1
ATOM 767 C C . TYR A 1 93 ? 2.601 -4.433 0.606 1.00 97.94 93 TYR A C 1
ATOM 769 O O . TYR A 1 93 ? 3.487 -4.318 -0.235 1.00 97.94 93 TYR A O 1
ATOM 777 N N . ARG A 1 94 ? 1.487 -5.132 0.368 1.00 98.25 94 ARG A N 1
ATOM 778 C CA . ARG A 1 94 ? 1.216 -5.763 -0.934 1.00 98.25 94 ARG A CA 1
ATOM 779 C C . ARG A 1 94 ? 1.142 -4.735 -2.063 1.00 98.25 94 ARG A C 1
ATOM 781 O O . ARG A 1 94 ? 1.832 -4.906 -3.062 1.00 98.25 94 ARG A O 1
ATOM 788 N N . ALA A 1 95 ? 0.421 -3.631 -1.852 1.00 98.00 95 ALA A N 1
ATOM 789 C CA . ALA A 1 95 ? 0.334 -2.535 -2.816 1.00 98.00 95 ALA A CA 1
ATOM 790 C C . ALA A 1 95 ? 1.721 -1.999 -3.207 1.00 98.00 95 ALA A C 1
ATOM 792 O O . ALA A 1 95 ? 1.992 -1.784 -4.390 1.00 98.00 95 ALA A O 1
ATOM 793 N N . PHE A 1 96 ? 2.618 -1.828 -2.229 1.00 98.12 96 PHE A N 1
ATOM 794 C CA . PHE A 1 96 ? 3.986 -1.381 -2.474 1.00 98.12 96 PHE A CA 1
ATOM 795 C C . PHE A 1 96 ? 4.762 -2.338 -3.384 1.00 98.12 96 PHE A C 1
ATOM 797 O O . PHE A 1 96 ? 5.349 -1.883 -4.363 1.00 98.12 96 PHE A O 1
ATOM 804 N N . PHE A 1 97 ? 4.774 -3.641 -3.080 1.00 97.69 97 PHE A N 1
ATOM 805 C CA . PHE A 1 97 ? 5.539 -4.611 -3.874 1.00 97.69 97 PHE A CA 1
ATOM 806 C C . PHE A 1 97 ? 4.968 -4.786 -5.279 1.00 97.69 97 PHE A C 1
ATOM 808 O O . PHE A 1 97 ? 5.738 -4.736 -6.235 1.00 97.69 97 PHE A O 1
ATOM 815 N N . ASP A 1 98 ? 3.642 -4.866 -5.417 1.00 95.94 98 ASP A N 1
ATOM 816 C CA . ASP A 1 98 ? 2.983 -4.938 -6.726 1.00 95.94 98 ASP A CA 1
ATOM 817 C C . ASP A 1 98 ? 3.355 -3.722 -7.596 1.00 95.94 98 ASP A C 1
ATOM 819 O O . ASP A 1 98 ? 3.679 -3.848 -8.779 1.00 95.94 98 ASP A O 1
ATOM 823 N N . THR A 1 99 ? 3.380 -2.531 -6.990 1.00 96.31 99 THR A N 1
ATOM 824 C CA . THR A 1 99 ? 3.760 -1.289 -7.674 1.00 96.31 99 THR A CA 1
ATOM 825 C C . THR A 1 99 ? 5.251 -1.247 -8.012 1.00 96.31 99 THR A C 1
ATOM 827 O O . THR A 1 99 ? 5.625 -0.849 -9.114 1.00 96.31 99 THR A O 1
ATOM 830 N N . ALA A 1 100 ? 6.123 -1.643 -7.081 1.00 96.56 100 ALA A N 1
ATOM 831 C CA . ALA A 1 100 ? 7.569 -1.635 -7.282 1.00 96.56 100 ALA A CA 1
ATOM 832 C C . ALA A 1 100 ? 7.991 -2.607 -8.394 1.00 96.56 100 ALA A C 1
ATOM 834 O O . ALA A 1 100 ? 8.825 -2.257 -9.234 1.00 96.56 100 ALA A O 1
ATOM 835 N N . ASP A 1 101 ? 7.382 -3.792 -8.439 1.00 95.75 101 ASP A N 1
ATOM 836 C CA . ASP A 1 101 ? 7.628 -4.785 -9.482 1.00 95.75 101 ASP A CA 1
ATOM 837 C C . ASP A 1 101 ? 7.180 -4.278 -10.852 1.00 95.75 101 ASP A C 1
ATOM 839 O O . ASP A 1 101 ? 7.910 -4.421 -11.841 1.00 95.75 101 ASP A O 1
ATOM 843 N N . TRP A 1 102 ? 6.020 -3.621 -10.907 1.00 94.94 102 TRP A N 1
ATOM 844 C CA . TRP A 1 102 ? 5.509 -3.024 -12.134 1.00 94.94 102 TRP A CA 1
ATOM 845 C C . TRP A 1 102 ? 6.371 -1.859 -12.629 1.00 94.94 102 TRP A C 1
ATOM 847 O O . TRP A 1 102 ? 6.761 -1.835 -13.799 1.00 94.94 102 TRP A O 1
ATOM 857 N N . LEU A 1 103 ? 6.778 -0.952 -11.737 1.00 95.38 103 LEU A N 1
ATOM 858 C CA . LEU A 1 103 ? 7.721 0.120 -12.061 1.00 95.38 103 LEU A CA 1
ATOM 859 C C . LEU A 1 103 ? 9.035 -0.452 -12.610 1.00 95.38 103 LEU A C 1
ATOM 861 O O . LEU A 1 103 ? 9.534 -0.017 -13.650 1.00 95.38 103 LEU A O 1
ATOM 865 N N . ALA A 1 104 ? 9.592 -1.461 -11.939 1.00 95.94 104 ALA A N 1
ATOM 866 C CA . ALA A 1 104 ? 10.831 -2.097 -12.364 1.00 95.94 104 ALA A CA 1
ATOM 867 C C . ALA A 1 104 ? 10.681 -2.796 -13.725 1.00 95.94 104 ALA A C 1
ATOM 869 O O . ALA A 1 104 ? 11.611 -2.771 -14.537 1.00 95.94 104 ALA A O 1
ATOM 870 N N . TYR A 1 105 ? 9.523 -3.402 -13.998 1.00 94.19 105 TYR A N 1
ATOM 871 C CA . TYR A 1 105 ? 9.198 -3.949 -15.312 1.00 94.19 105 TYR A CA 1
ATOM 872 C C . TYR A 1 105 ? 9.186 -2.855 -16.387 1.00 94.19 105 TYR A C 1
ATOM 874 O O . TYR A 1 105 ? 9.934 -2.978 -17.361 1.00 94.19 105 TYR A O 1
ATOM 882 N N . ASN A 1 106 ? 8.429 -1.772 -16.181 1.00 93.38 106 ASN A N 1
ATOM 883 C CA . ASN A 1 106 ? 8.310 -0.670 -17.140 1.00 93.38 106 ASN A CA 1
ATOM 884 C C . ASN A 1 106 ? 9.678 -0.043 -17.445 1.00 93.38 106 ASN A C 1
ATOM 886 O O . ASN A 1 106 ? 10.009 0.189 -18.607 1.00 93.38 106 ASN A O 1
ATOM 890 N N . LEU A 1 107 ? 10.520 0.163 -16.429 1.00 94.69 107 LEU A N 1
ATOM 891 C CA . LEU A 1 107 ? 11.876 0.689 -16.606 1.00 94.69 107 LEU A CA 1
ATOM 892 C C . LEU A 1 107 ? 12.762 -0.252 -17.432 1.00 94.69 107 LEU A C 1
ATOM 894 O O . LEU A 1 107 ? 13.412 0.182 -18.385 1.00 94.69 107 LEU A O 1
ATOM 898 N N . ARG A 1 108 ? 12.788 -1.550 -17.098 1.00 95.12 108 ARG A N 1
ATOM 899 C CA . ARG A 1 108 ? 13.593 -2.538 -17.840 1.00 95.12 108 ARG A CA 1
ATOM 900 C C . ARG A 1 108 ? 13.130 -2.679 -19.285 1.00 95.12 108 ARG A C 1
ATOM 902 O O . ARG A 1 108 ? 13.972 -2.841 -20.167 1.00 95.12 108 ARG A O 1
ATOM 909 N N . HIS A 1 109 ? 11.821 -2.645 -19.513 1.00 92.75 109 HIS A N 1
ATOM 910 C CA . HIS A 1 109 ? 11.237 -2.709 -20.845 1.00 92.75 109 HIS A CA 1
ATOM 911 C C . HIS A 1 109 ? 11.657 -1.493 -21.680 1.00 92.75 109 HIS A C 1
ATOM 913 O O . HIS A 1 109 ? 12.315 -1.655 -22.705 1.00 92.75 109 HIS A O 1
ATOM 919 N N . ASN A 1 110 ? 11.426 -0.282 -21.166 1.00 91.75 110 ASN A N 1
ATOM 920 C CA . ASN A 1 110 ? 11.804 0.968 -21.828 1.00 91.75 110 ASN A CA 1
ATOM 921 C C . ASN A 1 110 ? 13.304 1.047 -22.158 1.00 91.75 110 ASN A C 1
ATOM 923 O O . ASN A 1 110 ? 13.694 1.457 -23.254 1.00 91.75 110 ASN A O 1
ATOM 927 N N . LEU A 1 111 ? 14.174 0.652 -21.221 1.00 94.00 111 LEU A N 1
ATOM 928 C CA . LEU A 1 111 ? 15.621 0.623 -21.458 1.00 94.00 111 LEU A CA 1
ATOM 929 C C . LEU A 1 111 ? 15.993 -0.344 -22.585 1.00 94.00 111 LEU A C 1
ATOM 931 O O . LEU A 1 111 ? 16.819 -0.011 -23.436 1.00 94.00 111 LEU A O 1
ATOM 935 N N . ARG A 1 112 ? 15.380 -1.531 -22.606 1.00 94.50 112 ARG A N 1
ATOM 936 C CA . ARG A 1 112 ? 15.626 -2.548 -23.631 1.00 94.50 112 ARG A CA 1
ATOM 937 C C . ARG A 1 112 ? 15.231 -2.049 -25.019 1.00 94.50 112 ARG A C 1
ATOM 939 O O . ARG A 1 112 ? 16.046 -2.145 -25.935 1.00 94.50 112 ARG A O 1
ATOM 946 N N . GLU A 1 113 ? 14.041 -1.471 -25.157 1.00 92.69 113 GLU A N 1
ATOM 947 C CA . GLU A 1 113 ? 13.562 -0.942 -26.439 1.00 92.69 113 GLU A CA 1
ATOM 948 C C . GLU A 1 113 ? 14.456 0.194 -26.954 1.00 92.69 113 GLU A C 1
ATOM 950 O O . GLU A 1 113 ? 14.872 0.189 -28.116 1.00 92.69 113 GLU A O 1
ATOM 955 N N . ARG A 1 114 ? 14.875 1.110 -26.071 1.00 92.12 114 ARG A N 1
ATOM 956 C CA . ARG A 1 114 ? 15.814 2.189 -26.425 1.00 92.12 114 ARG A CA 1
ATOM 957 C C . ARG A 1 114 ? 17.171 1.654 -26.884 1.00 92.12 114 ARG A C 1
ATOM 959 O O . ARG A 1 114 ? 17.695 2.112 -27.900 1.00 92.12 114 ARG A O 1
ATOM 966 N N . ILE A 1 115 ? 17.735 0.669 -26.181 1.00 94.62 115 ILE A N 1
ATOM 967 C CA . ILE A 1 115 ? 19.010 0.043 -26.567 1.00 94.62 115 ILE A CA 1
ATOM 968 C C . ILE A 1 115 ? 18.880 -0.648 -27.931 1.00 94.62 115 ILE A C 1
ATOM 970 O O . ILE A 1 115 ? 19.739 -0.468 -28.798 1.00 94.62 115 ILE A O 1
ATOM 974 N N . TYR A 1 116 ? 17.805 -1.404 -28.166 1.00 93.56 116 TYR A N 1
ATOM 975 C CA . TYR A 1 116 ? 17.598 -2.078 -29.448 1.00 93.56 116 TYR A CA 1
ATOM 976 C C . TYR A 1 116 ? 17.369 -1.112 -30.610 1.00 93.56 116 TYR A C 1
ATOM 978 O O . TYR A 1 116 ? 17.875 -1.367 -31.708 1.00 93.56 116 TYR A O 1
ATOM 986 N N . ALA A 1 117 ? 16.672 0.003 -30.386 1.00 92.12 117 ALA A N 1
ATOM 987 C CA . ALA A 1 117 ? 16.501 1.050 -31.387 1.00 92.12 117 ALA A CA 1
ATOM 988 C C . ALA A 1 117 ? 17.854 1.647 -31.812 1.00 92.12 117 ALA A C 1
ATOM 990 O O . ALA A 1 117 ? 18.146 1.729 -33.009 1.00 92.12 117 ALA A O 1
ATOM 991 N N . ILE A 1 118 ? 18.718 1.967 -30.842 1.00 91.88 118 ILE A N 1
ATOM 992 C CA . ILE A 1 118 ? 20.076 2.469 -31.095 1.00 91.88 118 ILE A CA 1
ATOM 993 C C . ILE A 1 118 ? 20.887 1.440 -31.894 1.00 91.88 118 ILE A C 1
ATOM 995 O O . ILE A 1 118 ? 21.464 1.768 -32.932 1.00 91.88 118 ILE A O 1
ATOM 999 N N . LEU A 1 119 ? 20.891 0.173 -31.469 1.00 88.75 119 LEU A N 1
ATOM 1000 C CA . LEU A 1 119 ? 21.636 -0.888 -32.153 1.00 88.75 119 LEU A CA 1
ATOM 1001 C C . LEU A 1 119 ? 21.141 -1.125 -33.589 1.00 88.75 119 LEU A C 1
ATOM 1003 O O . LEU A 1 119 ? 21.957 -1.334 -34.491 1.00 88.75 119 LEU A O 1
ATOM 1007 N N . ARG A 1 120 ? 19.824 -1.058 -33.837 1.00 88.25 120 ARG A N 1
ATOM 1008 C CA . ARG A 1 120 ? 19.270 -1.113 -35.203 1.00 88.25 120 ARG A CA 1
ATOM 1009 C C . ARG A 1 120 ? 19.764 0.048 -36.053 1.00 88.25 120 ARG A C 1
ATOM 1011 O O . ARG A 1 120 ? 20.167 -0.186 -37.191 1.00 88.25 120 ARG A O 1
ATOM 1018 N N . PHE A 1 121 ? 19.761 1.263 -35.512 1.00 86.81 121 PHE A N 1
ATOM 1019 C CA . PHE A 1 121 ? 20.225 2.448 -36.227 1.00 86.81 121 PHE A CA 1
ATOM 1020 C C . PHE A 1 121 ? 21.705 2.329 -36.624 1.00 86.81 121 PHE A C 1
ATOM 1022 O O . PHE A 1 121 ? 22.035 2.471 -37.802 1.00 86.81 121 PHE A O 1
ATOM 1029 N N . TYR A 1 122 ? 22.584 1.940 -35.693 1.00 81.50 122 TYR A N 1
ATOM 1030 C CA . TYR A 1 122 ? 23.998 1.682 -36.000 1.00 81.50 122 TYR A CA 1
ATOM 1031 C C . TYR A 1 122 ? 24.186 0.571 -37.039 1.00 81.50 122 TYR A C 1
ATOM 1033 O O . TYR A 1 122 ? 25.010 0.707 -37.944 1.00 81.50 122 TYR A O 1
ATOM 1041 N N . LYS A 1 123 ? 23.403 -0.512 -36.968 1.00 79.12 123 LYS A N 1
ATOM 1042 C CA . LYS A 1 123 ? 23.462 -1.599 -37.957 1.00 79.12 123 LYS A CA 1
ATOM 1043 C C . LYS A 1 123 ? 23.087 -1.118 -39.363 1.00 79.12 123 LYS A C 1
ATOM 1045 O O . LYS A 1 123 ? 23.717 -1.539 -40.332 1.00 79.12 123 LYS A O 1
ATOM 1050 N N . ILE A 1 124 ? 22.091 -0.237 -39.481 1.00 80.50 124 ILE A N 1
ATOM 1051 C CA . ILE A 1 124 ? 21.699 0.38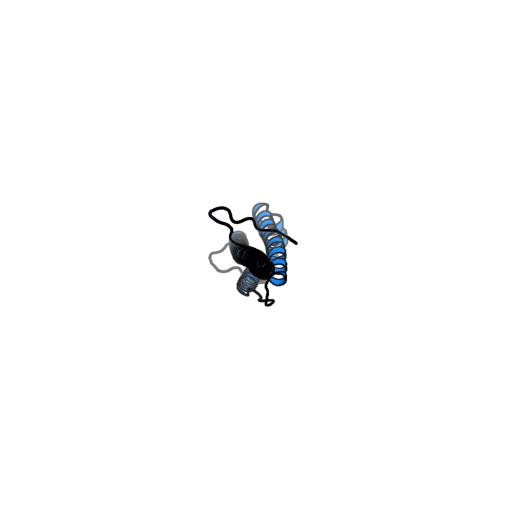1 -40.756 1.00 80.50 124 ILE A CA 1
ATOM 1052 C C . ILE A 1 124 ? 22.817 1.291 -41.274 1.00 80.50 124 ILE A C 1
ATOM 1054 O O . ILE A 1 124 ? 23.203 1.161 -42.435 1.00 80.50 124 ILE A O 1
ATOM 1058 N N . LEU A 1 125 ? 23.383 2.154 -40.423 1.00 76.00 125 LEU A N 1
ATOM 1059 C CA . LEU A 1 125 ? 24.491 3.038 -40.801 1.00 76.00 125 LEU A CA 1
ATOM 1060 C C . LEU A 1 125 ? 25.714 2.261 -41.298 1.00 76.00 125 LEU A C 1
ATOM 1062 O O . LEU A 1 125 ? 26.244 2.577 -42.359 1.00 76.00 125 LEU A O 1
ATOM 1066 N N . LEU A 1 126 ? 26.132 1.213 -40.582 1.00 73.75 126 LEU A N 1
ATOM 1067 C CA . LEU A 1 126 ? 27.262 0.372 -40.990 1.00 73.75 126 LEU A CA 1
ATOM 1068 C C . LEU A 1 126 ? 26.987 -0.354 -42.312 1.00 73.75 126 LEU A C 1
ATOM 1070 O O . LEU A 1 126 ? 27.861 -0.414 -43.174 1.00 73.75 126 LEU A O 1
ATOM 1074 N N . LYS A 1 127 ? 25.764 -0.866 -42.508 1.00 70.69 127 LYS A N 1
ATOM 1075 C CA . LYS A 1 127 ? 25.372 -1.531 -43.758 1.00 70.69 127 LYS A CA 1
ATOM 1076 C C . LYS A 1 127 ? 25.373 -0.560 -44.942 1.00 70.69 127 LYS A C 1
ATOM 1078 O O . LYS A 1 127 ? 25.884 -0.908 -46.003 1.00 70.69 127 LYS A O 1
ATOM 1083 N N . ASN A 1 128 ? 24.847 0.650 -44.757 1.00 65.56 128 ASN A N 1
ATOM 1084 C CA . ASN A 1 128 ? 24.818 1.677 -45.798 1.00 65.56 128 ASN A CA 1
ATOM 1085 C C . ASN A 1 128 ? 26.216 2.237 -46.092 1.00 65.56 128 ASN A C 1
ATOM 1087 O O . ASN A 1 128 ? 26.550 2.419 -47.256 1.00 65.56 128 ASN A O 1
ATOM 1091 N N . SER A 1 129 ? 27.060 2.426 -45.075 1.00 60.09 129 SER A N 1
ATOM 1092 C CA . SER A 1 129 ? 28.464 2.825 -45.251 1.00 60.09 129 SER A CA 1
ATOM 1093 C C . SER A 1 129 ? 29.262 1.773 -46.033 1.00 60.09 129 SER A C 1
ATOM 1095 O O . SER A 1 129 ? 29.972 2.103 -46.981 1.00 60.09 129 SER A O 1
ATOM 1097 N N . TRP A 1 130 ? 29.071 0.483 -45.731 1.00 55.22 130 TRP A N 1
ATOM 1098 C CA . TRP A 1 130 ? 29.692 -0.605 -46.493 1.00 55.22 130 TRP A CA 1
ATOM 1099 C C . TRP A 1 130 ? 29.196 -0.676 -47.946 1.00 55.22 130 TRP A C 1
ATOM 1101 O O . TRP A 1 130 ? 29.991 -0.901 -48.858 1.00 55.22 130 TRP A O 1
ATOM 1111 N N . LEU A 1 131 ? 27.898 -0.448 -48.182 1.00 55.16 131 LEU A N 1
ATOM 1112 C CA . LEU A 1 131 ? 27.331 -0.360 -49.532 1.00 55.16 131 LEU A CA 1
ATOM 1113 C C . LEU A 1 131 ? 27.882 0.848 -50.311 1.00 55.16 131 LEU A C 1
ATOM 1115 O O . LEU A 1 131 ? 28.236 0.690 -51.477 1.00 55.16 131 LEU A O 1
ATOM 1119 N N . LEU A 1 132 ? 28.035 2.017 -49.679 1.00 50.75 132 LEU A N 1
ATOM 1120 C CA . LEU A 1 132 ? 28.690 3.185 -50.284 1.00 50.75 132 LEU A CA 1
ATOM 1121 C C . LEU A 1 132 ? 30.159 2.899 -50.628 1.00 50.75 132 LEU A C 1
ATOM 1123 O O . LEU A 1 132 ? 30.592 3.195 -51.738 1.00 50.75 132 LEU A O 1
ATOM 1127 N N . CYS A 1 133 ? 30.905 2.247 -49.733 1.00 50.25 133 CYS A N 1
ATOM 1128 C CA . CYS A 1 133 ? 32.305 1.884 -49.971 1.00 50.25 133 CYS A CA 1
ATOM 1129 C C . CYS A 1 133 ? 32.459 0.895 -51.150 1.00 50.25 133 CYS A C 1
ATOM 1131 O O . CYS A 1 133 ? 33.386 1.014 -51.952 1.00 50.25 133 CYS A O 1
ATOM 1133 N N . LYS A 1 134 ? 31.496 -0.023 -51.332 1.00 48.53 134 LYS A N 1
ATOM 1134 C CA . LYS A 1 134 ? 31.397 -0.895 -52.521 1.00 48.53 134 LYS A CA 1
ATOM 1135 C C . LYS A 1 134 ? 30.990 -0.175 -53.808 1.00 48.53 134 LYS A C 1
ATOM 1137 O O . LYS A 1 134 ? 31.290 -0.668 -54.887 1.00 48.53 134 LYS A O 1
ATOM 1142 N N . SER A 1 135 ? 30.281 0.947 -53.705 1.00 47.94 135 SER A N 1
ATOM 1143 C CA . SER A 1 135 ? 29.809 1.719 -54.865 1.00 47.94 135 SER A CA 1
ATOM 1144 C C . SER A 1 135 ? 30.888 2.656 -55.422 1.00 47.94 135 SER A C 1
ATOM 1146 O O . SER A 1 135 ? 30.795 3.076 -56.569 1.00 47.94 135 SER A O 1
ATOM 1148 N N . ILE A 1 136 ? 31.895 2.992 -54.607 1.00 49.94 136 ILE A N 1
ATOM 1149 C CA . ILE A 1 136 ? 32.964 3.955 -54.927 1.00 49.94 136 ILE A CA 1
ATOM 1150 C C . ILE A 1 136 ? 34.289 3.247 -55.288 1.00 49.94 136 ILE A C 1
ATOM 1152 O O . ILE A 1 136 ? 35.225 3.875 -55.773 1.00 49.94 136 ILE A O 1
ATOM 1156 N N . THR A 1 137 ? 34.385 1.924 -55.136 1.00 45.44 137 THR A N 1
ATOM 1157 C CA . THR A 1 137 ? 35.605 1.176 -55.471 1.00 45.44 137 THR A CA 1
ATOM 1158 C C . THR A 1 137 ? 35.662 0.809 -56.959 1.00 45.44 137 THR A C 1
ATOM 1160 O O . THR A 1 137 ? 35.094 -0.192 -57.392 1.00 45.44 137 THR A O 1
ATOM 1163 N N . PHE A 1 138 ? 36.414 1.583 -57.751 1.00 45.88 138 PHE A N 1
ATOM 1164 C CA . PHE A 1 138 ? 36.960 1.098 -59.022 1.00 45.88 138 PHE A CA 1
ATOM 1165 C C . PHE A 1 138 ? 38.117 0.146 -58.693 1.00 45.88 138 PHE A C 1
ATOM 1167 O O . PHE A 1 138 ? 39.198 0.567 -58.285 1.00 45.88 138 PHE A O 1
ATOM 1174 N N . CYS A 1 139 ? 37.871 -1.159 -58.781 1.00 41.31 139 CYS A N 1
ATOM 1175 C CA . CYS A 1 139 ? 38.881 -2.170 -58.493 1.00 41.31 139 CYS A CA 1
ATOM 1176 C C . CYS A 1 139 ? 39.736 -2.401 -59.748 1.00 41.31 139 CYS A C 1
ATOM 1178 O O . CYS A 1 139 ? 39.320 -3.103 -60.667 1.00 41.31 139 CYS A O 1
ATOM 1180 N N . ALA A 1 140 ? 40.921 -1.789 -59.805 1.00 42.12 140 ALA A N 1
ATOM 1181 C CA . ALA A 1 140 ? 41.951 -2.167 -60.767 1.00 42.12 140 ALA A CA 1
ATOM 1182 C C . ALA A 1 140 ? 42.867 -3.213 -60.113 1.00 42.12 140 ALA A C 1
ATOM 1184 O O . ALA A 1 140 ? 43.704 -2.881 -59.277 1.00 42.12 140 ALA A O 1
ATOM 1185 N N . CYS A 1 141 ? 42.689 -4.486 -60.468 1.00 37.59 141 CYS A N 1
ATOM 1186 C CA . CYS A 1 141 ? 43.570 -5.559 -60.008 1.00 37.59 141 CYS A CA 1
ATOM 1187 C C . CYS A 1 141 ? 44.869 -5.574 -60.828 1.00 37.59 141 CYS A C 1
ATOM 1189 O O . CYS A 1 141 ? 44.836 -5.849 -62.027 1.00 37.59 141 CYS A O 1
ATOM 1191 N N . PHE A 1 142 ? 46.010 -5.361 -60.170 1.00 39.28 142 PHE A N 1
ATOM 1192 C CA . PHE A 1 142 ? 47.338 -5.704 -60.688 1.00 39.28 142 PHE A CA 1
ATOM 1193 C C . PHE A 1 142 ? 47.995 -6.714 -59.735 1.00 39.28 142 PHE A C 1
ATOM 1195 O O . PHE A 1 142 ? 48.586 -6.340 -58.724 1.00 39.28 142 PHE A O 1
ATOM 1202 N N . GLY A 1 143 ? 47.886 -8.008 -60.054 1.00 54.91 143 GLY A N 1
ATOM 1203 C CA . GLY A 1 143 ? 48.515 -9.087 -59.279 1.00 54.91 143 GLY A CA 1
ATOM 1204 C C . GLY A 1 143 ? 47.958 -9.261 -57.855 1.00 54.91 143 GLY A C 1
ATOM 1205 O O . GLY A 1 143 ? 46.770 -9.061 -57.623 1.00 54.91 143 GLY A O 1
ATOM 1206 N N . GLU A 1 144 ? 48.810 -9.665 -56.905 1.00 37.41 144 GLU A N 1
ATOM 1207 C CA . GLU A 1 144 ? 48.422 -10.088 -55.540 1.00 37.41 144 GLU A CA 1
ATOM 1208 C C . GLU A 1 144 ? 48.175 -8.942 -54.533 1.00 37.41 144 GLU A C 1
ATOM 1210 O O . GLU A 1 144 ? 47.867 -9.200 -53.370 1.00 37.41 144 GLU A O 1
ATOM 1215 N N . CYS A 1 145 ? 48.251 -7.675 -54.952 1.00 37.09 145 CYS A N 1
ATOM 1216 C CA . CYS A 1 145 ? 48.016 -6.523 -54.077 1.00 37.09 145 CYS A CA 1
ATOM 1217 C C . CYS A 1 145 ? 46.803 -5.709 -54.542 1.00 37.09 145 CYS A C 1
ATOM 1219 O O . CYS A 1 145 ? 46.869 -4.968 -55.522 1.00 37.09 145 CYS A O 1
ATOM 1221 N N . CYS A 1 146 ? 45.701 -5.783 -53.791 1.00 40.59 146 CYS A N 1
ATOM 1222 C CA . CYS A 1 146 ? 44.577 -4.864 -53.958 1.00 40.59 146 CYS A CA 1
ATOM 1223 C C . CYS A 1 146 ? 44.901 -3.522 -53.288 1.00 40.59 146 CYS A C 1
ATOM 1225 O O . CYS A 1 146 ? 44.770 -3.384 -52.072 1.00 40.59 146 CYS A O 1
ATOM 1227 N N . LEU A 1 147 ? 45.295 -2.521 -54.078 1.00 42.94 147 LEU A N 1
ATOM 1228 C CA . LEU A 1 147 ? 45.290 -1.128 -53.632 1.00 42.94 147 LEU A CA 1
ATOM 1229 C C . LEU A 1 147 ? 43.890 -0.542 -53.843 1.00 42.94 147 LEU A C 1
ATOM 1231 O O . LEU A 1 147 ? 43.477 -0.260 -54.966 1.00 42.94 147 LEU A O 1
ATOM 1235 N N . CYS A 1 148 ? 43.156 -0.346 -52.748 1.00 46.00 148 CYS A N 1
ATOM 1236 C CA . CYS A 1 148 ? 41.952 0.478 -52.757 1.00 46.00 148 CYS A CA 1
ATOM 1237 C C . CYS A 1 148 ? 42.375 1.947 -52.861 1.00 46.00 148 CYS A C 1
ATOM 1239 O O . CYS A 1 148 ? 42.801 2.539 -51.870 1.00 46.00 148 CYS A O 1
ATOM 1241 N N . ILE A 1 149 ? 42.278 2.532 -54.054 1.00 47.72 149 ILE A N 1
ATOM 1242 C CA . ILE A 1 149 ? 42.420 3.979 -54.221 1.00 47.72 149 ILE A CA 1
ATOM 1243 C C . ILE A 1 149 ? 41.086 4.609 -53.816 1.00 47.72 149 ILE A C 1
ATOM 1245 O O . ILE A 1 149 ? 40.071 4.418 -54.485 1.00 47.72 149 ILE A O 1
ATOM 1249 N N . PHE A 1 150 ? 41.092 5.327 -52.695 1.00 42.38 150 PHE A N 1
ATOM 1250 C CA . PHE A 1 150 ? 40.045 6.289 -52.370 1.00 42.38 150 PHE A CA 1
ATOM 1251 C C . PHE A 1 150 ? 40.289 7.524 -53.247 1.00 42.38 150 PHE A C 1
ATOM 1253 O O . PHE A 1 150 ? 41.354 8.132 -53.140 1.00 42.38 150 PHE A O 1
ATOM 1260 N N . LEU A 1 151 ? 39.356 7.831 -54.154 1.00 45.81 151 LEU A N 1
ATOM 1261 C CA . LEU A 1 151 ? 39.289 9.142 -54.811 1.00 45.81 151 LEU A CA 1
ATOM 1262 C C . LEU A 1 151 ? 38.895 10.218 -53.795 1.00 45.81 151 LEU A C 1
ATOM 1264 O O . LEU A 1 151 ? 38.021 9.919 -52.947 1.00 45.81 151 LEU A O 1
#

Radius of gyration: 31.39 Å; chains: 1; bounding box: 70×22×89 Å

Sequence (151 aa):
MAEQNVFNLMQNDEIGLLWKKIYQLHQKTKIYLLTAEEISENGDALIQPLKEHRDAYDHIVRIFASTTKKVPEGYDYYSYIKGNLEKAYGHEYRAFFDTADWLAYNLRHNLRERIYAILRFYKILLKNSWLLCKSITFCACFGECCLCIFL

Secondary structure (DSSP, 8-state):
-----HHHHTTSHHHHHHHHHHHHHHHHHHHHHHHHHHHSTT----HHHHHHHHHHHHHHHHHHHTTTSPPPTT--HHHHHHHHHHHHHHHHHHHHHHHHHHHHHHHHHHHHHHHHHHHHHHHHHHHHHHHHHHHH-----BTTB------